Protein AF-A0A958KVM4-F1 (afdb_monomer_lite)

Sequence (162 aa):
MAVKNRLTNNSGTAMIETLPLLIIFVVLLSFGIGFFGVVHTGIMNSMAARTYAFETFSNRSDVTFFRDRRSDGIMLQYSAFQNRFHTVDSELNQDNRLGDATFATTRNIAFGRKIASSQASESDHNVNIYTIAGRNRKGGVEASPAWIMVGYGICINSKCGD

Structure (mmCIF, N/CA/C/O backbone):
data_AF-A0A958KVM4-F1
#
_entry.id   AF-A0A958KVM4-F1
#
loop_
_atom_site.group_PDB
_atom_site.id
_atom_site.type_symbol
_atom_site.label_atom_id
_atom_site.label_alt_id
_atom_site.label_comp_id
_atom_site.label_asym_id
_atom_site.label_entity_id
_atom_site.label_seq_id
_atom_site.pdbx_PDB_ins_code
_atom_site.Cartn_x
_atom_site.Cartn_y
_atom_site.Cartn_z
_atom_site.occupancy
_atom_site.B_iso_or_equiv
_atom_site.auth_seq_id
_atom_site.auth_comp_id
_atom_site.auth_asym_id
_atom_site.auth_atom_id
_atom_site.pdbx_PDB_model_num
ATOM 1 N N . MET A 1 1 ? -47.081 -24.073 54.407 1.00 43.22 1 MET A N 1
ATOM 2 C CA . MET A 1 1 ? -46.099 -22.969 54.319 1.00 43.22 1 MET A CA 1
ATOM 3 C C . MET A 1 1 ? -45.953 -22.617 52.844 1.00 43.22 1 MET A C 1
ATOM 5 O O . MET A 1 1 ? -45.406 -23.418 52.100 1.00 43.22 1 MET A O 1
ATOM 9 N N . ALA A 1 2 ? -46.562 -21.522 52.385 1.00 49.69 2 ALA A N 1
ATOM 10 C CA . ALA A 1 2 ? -46.540 -21.142 50.971 1.00 49.69 2 ALA A CA 1
ATOM 11 C C . ALA A 1 2 ? -45.282 -20.311 50.682 1.00 49.69 2 ALA A C 1
ATOM 13 O O . ALA A 1 2 ? -45.111 -19.227 51.242 1.00 49.69 2 ALA A O 1
ATOM 14 N N . VAL A 1 3 ? -44.391 -20.835 49.839 1.00 58.25 3 VAL A N 1
ATOM 15 C CA . VAL A 1 3 ? -43.182 -20.131 49.399 1.00 58.25 3 VAL A CA 1
ATOM 16 C C . VAL A 1 3 ? -43.599 -19.044 48.412 1.00 58.25 3 VAL A C 1
ATOM 18 O O . VAL A 1 3 ? -44.091 -19.316 47.319 1.00 58.25 3 VAL A O 1
ATOM 21 N N . LYS A 1 4 ? -43.454 -17.789 48.834 1.00 61.72 4 LYS A N 1
ATOM 22 C CA . LYS A 1 4 ? -43.773 -16.606 48.037 1.00 61.72 4 LYS A CA 1
ATOM 23 C C . LYS A 1 4 ? -42.639 -16.386 47.030 1.00 61.72 4 LYS A C 1
ATOM 25 O O . LYS A 1 4 ? -41.615 -15.805 47.377 1.00 61.72 4 LYS A O 1
ATOM 30 N N . ASN A 1 5 ? -42.810 -16.860 45.796 1.00 62.56 5 ASN A N 1
ATOM 31 C CA . ASN A 1 5 ? -41.865 -16.592 44.711 1.00 62.56 5 ASN A CA 1
ATOM 32 C C . ASN A 1 5 ? -41.870 -15.092 44.390 1.00 62.56 5 ASN A C 1
ATOM 34 O O . ASN A 1 5 ? -42.836 -14.548 43.854 1.00 62.56 5 ASN A O 1
ATOM 38 N N . ARG A 1 6 ? -40.788 -14.408 44.768 1.00 62.16 6 ARG A N 1
ATOM 39 C CA . ARG A 1 6 ? -40.537 -13.008 44.423 1.00 62.16 6 ARG A CA 1
ATOM 40 C C . ARG A 1 6 ? -40.129 -12.970 42.950 1.00 62.16 6 ARG A C 1
ATOM 42 O O . ARG A 1 6 ? -39.054 -13.446 42.606 1.00 62.16 6 ARG A O 1
ATOM 49 N N . LEU A 1 7 ? -40.980 -12.416 42.090 1.00 64.25 7 LEU A N 1
ATOM 50 C CA . LEU A 1 7 ? -40.606 -12.073 40.718 1.00 64.25 7 LEU A CA 1
ATOM 51 C C . LEU A 1 7 ? -39.561 -10.952 40.784 1.00 64.25 7 LEU A C 1
ATOM 53 O O . LEU A 1 7 ? -39.893 -9.789 41.010 1.00 64.25 7 LEU A O 1
ATOM 57 N N . THR A 1 8 ? -38.285 -11.312 40.678 1.00 66.31 8 THR A N 1
ATOM 58 C CA . THR A 1 8 ? -37.183 -10.356 40.589 1.00 66.31 8 THR A CA 1
ATOM 59 C C . THR A 1 8 ? -37.173 -9.767 39.186 1.00 66.31 8 THR A C 1
ATOM 61 O O . THR A 1 8 ? -36.963 -10.472 38.201 1.00 66.31 8 THR A O 1
ATOM 64 N N . ASN A 1 9 ? -37.453 -8.470 39.090 1.00 66.25 9 ASN A N 1
ATOM 65 C CA . ASN A 1 9 ? -37.398 -7.735 37.836 1.00 66.25 9 ASN A CA 1
ATOM 66 C C . ASN A 1 9 ? -35.926 -7.534 37.424 1.00 66.25 9 ASN A C 1
ATOM 68 O O . ASN A 1 9 ? -35.271 -6.601 37.884 1.00 66.25 9 ASN A O 1
ATOM 72 N N . ASN A 1 10 ? -35.413 -8.424 36.572 1.00 66.50 10 ASN A N 1
ATOM 73 C CA . ASN A 1 10 ? -34.040 -8.398 36.050 1.00 66.50 10 ASN A CA 1
ATOM 74 C C . ASN A 1 10 ? -33.872 -7.479 34.818 1.00 66.50 10 ASN A C 1
ATOM 76 O O . ASN A 1 10 ? -32.842 -7.520 34.148 1.00 66.50 10 ASN A O 1
ATOM 80 N N . SER A 1 11 ? -34.850 -6.627 34.487 1.00 66.25 11 SER A N 1
ATOM 81 C CA . SER A 1 11 ? -34.741 -5.736 33.319 1.00 66.25 11 SER A CA 1
ATOM 82 C C . SER A 1 11 ? -33.600 -4.713 33.432 1.00 66.25 11 SER A C 1
ATOM 84 O O . SER A 1 11 ? -33.055 -4.301 32.412 1.00 66.25 11 SER A O 1
ATOM 86 N N . GLY A 1 12 ? -33.192 -4.331 34.650 1.00 70.00 12 GLY A N 1
ATOM 87 C CA . GLY A 1 12 ? -32.081 -3.393 34.866 1.00 70.00 12 GLY A CA 1
ATOM 88 C C . GLY A 1 12 ? -30.689 -3.999 34.648 1.00 70.00 12 GLY A C 1
ATOM 89 O O . GLY A 1 12 ? -29.789 -3.310 34.173 1.00 70.00 12 GLY A O 1
ATOM 90 N N . THR A 1 13 ? -30.506 -5.292 34.935 1.00 80.75 13 THR A N 1
ATOM 91 C CA . THR A 1 13 ? -29.217 -5.981 34.738 1.00 80.75 13 THR A CA 1
ATOM 92 C C . THR A 1 13 ? -28.931 -6.235 33.260 1.00 80.75 13 THR A C 1
ATOM 94 O O . THR A 1 13 ? -27.783 -6.131 32.839 1.00 80.75 13 THR A O 1
ATOM 97 N N . ALA A 1 14 ? -29.974 -6.460 32.454 1.00 81.62 14 ALA A N 1
ATOM 98 C CA . ALA A 1 14 ? -29.844 -6.634 31.009 1.00 81.62 14 ALA A CA 1
ATOM 99 C C . ALA A 1 14 ? -29.285 -5.379 30.310 1.00 81.62 14 ALA A C 1
ATOM 101 O O . ALA A 1 14 ? -28.427 -5.495 29.440 1.00 81.62 14 ALA A O 1
ATOM 102 N N . MET A 1 15 ? -29.696 -4.169 30.717 1.00 85.88 15 MET A N 1
ATOM 103 C CA . MET A 1 15 ? -29.144 -2.933 30.138 1.00 85.88 15 MET A CA 1
ATOM 104 C C . MET A 1 15 ? -27.646 -2.766 30.424 1.00 85.88 15 MET A C 1
ATOM 106 O O . MET A 1 15 ? -26.889 -2.365 29.540 1.00 85.88 15 MET A O 1
ATOM 110 N N . ILE A 1 16 ? -27.199 -3.105 31.634 1.00 88.94 16 ILE A N 1
ATOM 111 C CA . ILE A 1 16 ? -25.789 -2.963 32.024 1.00 88.94 16 ILE A CA 1
ATOM 112 C C . ILE A 1 16 ? -24.904 -3.942 31.239 1.00 88.94 16 ILE A C 1
ATOM 114 O O . ILE A 1 16 ? -23.809 -3.576 30.817 1.00 88.94 16 ILE A O 1
ATOM 118 N N . GLU A 1 17 ? -25.392 -5.152 30.977 1.00 89.88 17 GLU A N 1
ATOM 119 C CA . GLU A 1 17 ? -24.675 -6.162 30.192 1.00 89.88 17 GLU A CA 1
ATOM 120 C C . GLU A 1 17 ? -24.613 -5.828 28.691 1.00 89.88 17 GLU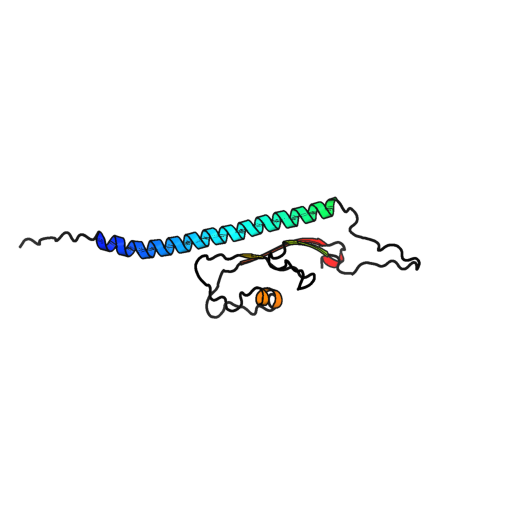 A C 1
ATOM 122 O O . GLU A 1 17 ? -23.627 -6.131 28.018 1.00 89.88 17 GLU A O 1
ATOM 127 N N . THR A 1 18 ? -25.620 -5.129 28.155 1.00 92.94 18 THR A N 1
ATOM 128 C CA . THR A 1 18 ? -25.612 -4.713 26.740 1.00 92.94 18 THR A CA 1
ATOM 129 C C . THR A 1 18 ? -24.579 -3.631 26.416 1.00 92.94 18 THR A C 1
ATOM 131 O O . THR A 1 18 ? -24.152 -3.522 25.266 1.00 92.94 18 THR A O 1
ATOM 134 N N . LEU A 1 19 ? -24.129 -2.847 27.401 1.00 93.12 19 LEU A N 1
ATOM 135 C CA . LEU A 1 19 ? -23.218 -1.724 27.166 1.00 93.12 19 LEU A CA 1
ATOM 136 C C . LEU A 1 19 ? -21.806 -2.173 26.719 1.00 93.12 19 LEU A C 1
ATOM 138 O O . LEU A 1 19 ? -21.329 -1.670 25.698 1.00 93.12 19 LEU A O 1
ATOM 142 N N . PRO A 1 20 ? -21.151 -3.158 27.365 1.00 92.38 20 PRO A N 1
ATOM 143 C CA . PRO A 1 20 ? -19.917 -3.753 26.848 1.00 92.38 20 PRO A CA 1
ATOM 144 C C . PRO A 1 20 ? -20.071 -4.389 25.460 1.00 92.38 20 PRO A C 1
ATOM 146 O O . PRO A 1 20 ? -19.185 -4.235 24.618 1.00 92.38 20 PRO A O 1
ATOM 149 N N . LEU A 1 21 ? -21.198 -5.062 25.193 1.00 93.56 21 LEU A N 1
ATOM 150 C CA . LEU A 1 21 ? -21.467 -5.670 23.884 1.00 93.56 21 LEU A CA 1
ATOM 151 C C . LEU A 1 21 ? -21.546 -4.614 22.777 1.00 93.56 21 LEU A C 1
ATOM 153 O O . LEU A 1 21 ? -20.992 -4.816 21.696 1.00 93.56 21 LEU A O 1
ATOM 157 N N . LEU A 1 22 ? -22.163 -3.464 23.059 1.00 93.69 22 LEU A N 1
ATOM 158 C CA . LEU A 1 22 ? -22.225 -2.342 22.125 1.00 93.69 22 LEU A CA 1
ATOM 159 C C . LEU A 1 22 ? -20.828 -1.784 21.826 1.00 93.69 22 LEU A C 1
ATOM 161 O O . LEU A 1 22 ? -20.507 -1.535 20.665 1.00 93.69 22 LEU A O 1
ATOM 165 N N . ILE A 1 23 ? -19.967 -1.644 22.839 1.00 91.44 23 ILE A N 1
ATOM 166 C CA . ILE A 1 23 ? -18.583 -1.181 22.646 1.00 91.44 23 ILE A CA 1
ATOM 167 C C . ILE A 1 23 ? -17.807 -2.155 21.751 1.00 91.44 23 ILE A C 1
ATOM 169 O O . ILE A 1 23 ? -17.161 -1.726 20.794 1.00 91.44 23 ILE A O 1
ATOM 173 N N . ILE A 1 24 ? -17.899 -3.462 22.018 1.00 91.19 24 ILE A N 1
ATOM 174 C CA . ILE A 1 24 ? -17.244 -4.491 21.197 1.00 91.19 24 ILE A CA 1
ATOM 175 C C . ILE A 1 24 ? -17.756 -4.428 19.755 1.00 91.19 24 ILE A C 1
ATOM 177 O O . ILE A 1 24 ? -16.960 -4.465 18.816 1.00 91.19 24 ILE A O 1
ATOM 181 N N . PHE A 1 25 ? -19.067 -4.271 19.570 1.00 93.56 25 PHE A N 1
ATOM 182 C CA . PHE A 1 25 ? -19.673 -4.146 18.250 1.00 93.56 25 PHE A CA 1
ATOM 183 C C . PHE A 1 25 ? -19.140 -2.931 17.479 1.00 93.56 25 PHE A C 1
ATOM 185 O O . PHE A 1 25 ? -18.739 -3.071 16.326 1.00 93.56 25 PHE A O 1
ATOM 192 N N . VAL A 1 26 ? -19.055 -1.757 18.112 1.00 91.38 26 VAL A N 1
ATOM 193 C CA . VAL A 1 26 ? -18.502 -0.542 17.486 1.00 91.38 26 VAL A CA 1
ATOM 194 C C . VAL A 1 26 ? -17.024 -0.726 17.112 1.00 91.38 26 VAL A C 1
ATOM 196 O O . VAL A 1 26 ? -16.600 -0.323 16.025 1.00 91.38 26 VAL A O 1
ATOM 199 N N . VAL A 1 27 ? -16.232 -1.380 17.967 1.00 88.44 27 VAL A N 1
ATOM 200 C CA . VAL A 1 27 ? -14.821 -1.687 17.673 1.00 88.44 27 VAL A CA 1
ATOM 201 C C . VAL A 1 27 ? -14.694 -2.637 16.476 1.00 88.44 27 VAL A C 1
ATOM 203 O O . VAL A 1 27 ? -13.876 -2.394 15.592 1.00 88.44 27 VAL A O 1
ATOM 206 N N . LEU A 1 28 ? -15.520 -3.681 16.395 1.00 89.38 28 LEU A N 1
ATOM 207 C CA . LEU A 1 28 ? -15.509 -4.603 15.256 1.00 89.38 28 LEU A CA 1
ATOM 208 C C . LEU A 1 28 ? -15.983 -3.930 13.963 1.00 89.38 28 LEU A C 1
ATOM 210 O O . LEU A 1 28 ? -15.374 -4.126 12.913 1.00 89.38 28 LEU A O 1
ATOM 214 N N . LEU A 1 29 ? -17.023 -3.097 14.039 1.00 91.69 29 LEU A N 1
ATOM 215 C CA . LEU A 1 29 ? -17.543 -2.353 12.893 1.00 91.69 29 LEU A CA 1
ATOM 216 C C . LEU A 1 29 ? -16.488 -1.386 12.335 1.00 91.69 29 LEU A C 1
ATOM 218 O O . LEU A 1 29 ? -16.233 -1.372 11.132 1.00 91.69 29 LEU A O 1
ATOM 222 N N . SER A 1 30 ? -15.840 -0.609 13.208 1.00 89.62 30 SER A N 1
ATOM 223 C CA . SER A 1 30 ? -14.776 0.321 12.805 1.00 89.62 30 SER A CA 1
ATOM 224 C C . SER A 1 30 ? -13.586 -0.398 12.165 1.00 89.62 30 SER A C 1
ATOM 226 O O . SER A 1 30 ? -13.081 0.065 11.142 1.00 89.62 30 SER A O 1
ATOM 228 N N . PHE A 1 31 ? -13.189 -1.558 12.699 1.00 88.00 31 PHE A N 1
ATOM 229 C CA . PHE A 1 31 ? -12.158 -2.401 12.094 1.00 88.00 31 PHE A CA 1
ATOM 230 C C . PHE A 1 31 ? -12.579 -2.927 10.714 1.00 88.00 31 PHE A C 1
ATOM 232 O O . PHE A 1 31 ? -11.783 -2.896 9.778 1.00 88.00 31 PHE A O 1
ATOM 239 N N . GLY A 1 32 ? -13.834 -3.364 10.560 1.00 90.94 32 GLY A N 1
ATOM 240 C CA . GLY A 1 32 ? -14.374 -3.835 9.283 1.00 90.94 32 GLY A CA 1
ATOM 241 C C . GLY A 1 32 ? -14.363 -2.755 8.198 1.00 90.94 32 GLY A C 1
ATOM 242 O O . GLY A 1 32 ? -13.921 -3.012 7.078 1.00 90.94 32 GLY A O 1
ATOM 243 N N . ILE A 1 33 ? -14.770 -1.529 8.542 1.00 91.81 33 ILE A N 1
ATOM 244 C CA . ILE A 1 33 ? -14.725 -0.377 7.626 1.00 91.81 33 ILE A CA 1
ATOM 245 C C . ILE A 1 33 ? -13.276 -0.035 7.250 1.00 91.81 33 ILE A C 1
ATOM 247 O O . ILE A 1 33 ? -12.987 0.210 6.079 1.00 91.81 33 ILE A O 1
ATOM 251 N N . GLY A 1 34 ? -12.348 -0.060 8.212 1.00 89.19 34 GLY A N 1
ATOM 252 C CA . GLY A 1 34 ? -10.928 0.187 7.943 1.00 89.19 34 GLY A CA 1
ATOM 253 C C . GLY A 1 34 ? -10.319 -0.859 7.022 1.00 89.19 34 GLY A C 1
ATOM 254 O O . GLY A 1 34 ? -9.658 -0.513 6.046 1.00 89.19 34 GLY A O 1
ATOM 255 N N . PHE A 1 35 ? -10.611 -2.134 7.270 1.00 90.12 35 PHE A N 1
ATOM 256 C CA . PHE A 1 35 ? -10.139 -3.232 6.432 1.00 90.12 35 PHE A CA 1
ATOM 257 C C . PHE A 1 35 ? -10.692 -3.134 5.007 1.00 90.12 35 PHE A C 1
ATOM 259 O O . PHE A 1 35 ? -9.945 -3.283 4.040 1.00 90.12 35 PHE A O 1
ATOM 266 N N . PHE A 1 36 ? -11.976 -2.799 4.865 1.00 93.12 36 PHE A N 1
ATOM 267 C CA . PHE A 1 36 ? -12.569 -2.525 3.560 1.00 93.12 36 PHE A CA 1
ATOM 268 C C . PHE A 1 36 ? -11.842 -1.382 2.831 1.00 93.12 36 PHE A C 1
ATOM 270 O O . PHE A 1 36 ? -11.523 -1.515 1.650 1.00 93.12 36 PHE A O 1
ATOM 277 N N . GLY A 1 37 ? -11.497 -0.299 3.536 1.00 91.38 37 GLY A N 1
ATOM 278 C CA . GLY A 1 37 ? -10.714 0.810 2.982 1.00 91.38 37 GLY A CA 1
ATOM 279 C C . GLY A 1 37 ? -9.322 0.397 2.484 1.00 91.38 37 GLY A C 1
ATOM 280 O O . GLY A 1 37 ? -8.892 0.852 1.420 1.00 91.38 37 GLY A O 1
ATOM 281 N N . VAL A 1 38 ? -8.636 -0.502 3.200 1.00 91.06 38 VAL A N 1
ATOM 282 C CA . VAL A 1 38 ? -7.346 -1.084 2.776 1.00 91.06 38 VAL A CA 1
ATOM 283 C C . VAL A 1 38 ? -7.512 -1.869 1.476 1.00 91.06 38 VAL A C 1
ATOM 285 O O . VAL A 1 38 ? -6.809 -1.598 0.502 1.00 91.06 38 VAL A O 1
ATOM 288 N N . VAL A 1 39 ? -8.469 -2.800 1.425 1.00 93.12 39 VAL A N 1
ATOM 289 C CA . VAL A 1 39 ? -8.724 -3.624 0.230 1.00 93.12 39 VAL A CA 1
ATOM 290 C C . VAL A 1 39 ? -9.086 -2.748 -0.968 1.00 93.12 39 VAL A C 1
ATOM 292 O O . VAL A 1 39 ? -8.521 -2.909 -2.049 1.00 93.12 39 VAL A O 1
ATOM 295 N N . HIS A 1 40 ? -9.980 -1.779 -0.769 1.00 94.69 40 HIS A N 1
ATOM 296 C CA . HIS A 1 40 ? -10.399 -0.860 -1.820 1.00 94.69 40 HIS A CA 1
ATOM 297 C C . HIS A 1 40 ? -9.230 -0.015 -2.346 1.00 94.69 40 HIS A C 1
ATOM 299 O O . HIS A 1 40 ? -9.071 0.128 -3.558 1.00 94.69 40 HIS A O 1
ATOM 305 N N . THR A 1 41 ? -8.365 0.486 -1.456 1.00 91.50 41 THR A N 1
ATOM 306 C CA . THR A 1 41 ? -7.136 1.195 -1.853 1.00 91.50 41 THR A CA 1
ATOM 307 C C . THR A 1 41 ? -6.231 0.292 -2.691 1.00 91.50 41 THR A C 1
ATOM 309 O O . THR A 1 41 ? -5.742 0.718 -3.733 1.00 91.50 41 THR A O 1
ATOM 312 N N . GLY A 1 42 ? -6.043 -0.968 -2.286 1.00 90.69 42 GLY A N 1
ATOM 313 C CA . GLY A 1 42 ? -5.251 -1.935 -3.048 1.00 90.69 42 GLY A CA 1
ATOM 314 C C . GLY A 1 42 ? -5.791 -2.160 -4.462 1.00 90.69 42 GLY A C 1
ATOM 315 O O . GLY A 1 42 ? -5.019 -2.161 -5.421 1.00 90.69 42 GLY A O 1
ATOM 316 N N . ILE A 1 43 ? -7.113 -2.279 -4.612 1.00 93.50 43 ILE A N 1
ATOM 317 C CA . ILE A 1 43 ? -7.763 -2.423 -5.922 1.00 93.50 43 ILE A CA 1
ATOM 318 C C . ILE A 1 43 ? -7.564 -1.162 -6.771 1.00 93.50 43 ILE A C 1
ATOM 320 O O . ILE A 1 43 ? -7.150 -1.278 -7.924 1.00 93.50 43 ILE A O 1
ATOM 324 N N . MET A 1 44 ? -7.801 0.031 -6.216 1.00 92.75 44 MET A N 1
ATOM 325 C CA . MET A 1 44 ? -7.623 1.284 -6.961 1.00 92.75 44 MET A CA 1
ATOM 326 C C . MET A 1 44 ? -6.171 1.496 -7.393 1.00 92.75 44 MET A C 1
ATOM 328 O O . MET A 1 44 ? -5.924 1.783 -8.564 1.00 92.75 44 MET A O 1
ATOM 332 N N . ASN A 1 45 ? -5.207 1.281 -6.493 1.00 91.94 45 ASN A N 1
ATOM 333 C CA . ASN A 1 45 ? -3.784 1.412 -6.812 1.00 91.94 45 ASN A CA 1
ATOM 334 C C . ASN A 1 45 ? -3.360 0.399 -7.882 1.00 91.94 45 ASN A C 1
ATOM 336 O O . ASN A 1 45 ? -2.584 0.723 -8.779 1.00 91.94 45 ASN A O 1
ATOM 340 N N . SER A 1 46 ? -3.924 -0.810 -7.833 1.00 92.00 46 SER A N 1
ATOM 341 C CA . SER A 1 46 ? -3.710 -1.839 -8.847 1.00 92.00 46 SER A CA 1
ATOM 342 C C . SER A 1 46 ? -4.255 -1.435 -10.214 1.00 92.00 46 SER A C 1
ATOM 344 O O . SER A 1 46 ? -3.535 -1.518 -11.208 1.00 92.00 46 SER A O 1
ATOM 346 N N . MET A 1 47 ? -5.490 -0.936 -10.284 1.00 92.06 47 MET A N 1
ATOM 347 C CA . MET A 1 47 ? -6.070 -0.448 -11.538 1.00 92.06 47 MET A CA 1
ATOM 348 C C . MET A 1 47 ? -5.287 0.741 -12.104 1.00 92.06 47 MET A C 1
ATOM 350 O O . MET A 1 47 ? -5.017 0.768 -13.305 1.00 92.06 47 MET A O 1
ATOM 354 N N . ALA A 1 48 ? -4.876 1.688 -11.257 1.00 90.00 48 ALA A N 1
ATOM 355 C CA . ALA A 1 48 ? -4.110 2.863 -11.665 1.00 90.00 48 ALA A CA 1
ATOM 356 C C . ALA A 1 48 ? -2.733 2.486 -12.232 1.00 90.00 48 ALA A C 1
ATOM 358 O O . ALA A 1 48 ? -2.418 2.840 -13.371 1.00 90.00 48 ALA A O 1
ATOM 359 N N . ALA A 1 49 ? -1.942 1.704 -11.488 1.00 88.69 49 ALA A N 1
ATOM 360 C CA . ALA A 1 49 ? -0.618 1.272 -11.930 1.00 88.69 49 ALA A CA 1
ATOM 361 C C . ALA A 1 49 ? -0.695 0.420 -13.207 1.00 88.69 49 ALA A C 1
ATOM 363 O O . ALA A 1 49 ? 0.096 0.614 -14.130 1.00 88.69 49 ALA A O 1
ATOM 364 N N . ARG A 1 50 ? -1.690 -0.472 -13.302 1.00 90.19 50 ARG A N 1
ATOM 365 C CA . ARG A 1 50 ? -1.933 -1.308 -14.485 1.00 90.19 50 ARG A CA 1
ATOM 366 C C . ARG A 1 50 ? -2.277 -0.478 -15.718 1.00 90.19 50 ARG A C 1
ATOM 368 O O . ARG A 1 50 ? -1.723 -0.715 -16.787 1.00 90.19 50 ARG A O 1
ATOM 375 N N . THR A 1 51 ? -3.204 0.466 -15.580 1.00 90.31 51 THR A N 1
ATOM 376 C CA . THR A 1 51 ? -3.669 1.295 -16.702 1.00 90.31 51 THR A CA 1
ATOM 377 C C . THR A 1 51 ? -2.535 2.169 -17.213 1.00 90.31 51 THR A C 1
ATOM 379 O O . THR A 1 51 ? -2.283 2.207 -18.413 1.00 90.31 51 THR A O 1
ATOM 382 N N . TYR A 1 52 ? -1.785 2.793 -16.301 1.00 86.81 52 TYR A N 1
ATOM 383 C CA . TYR A 1 52 ? -0.632 3.604 -16.673 1.00 86.81 52 TYR A CA 1
ATOM 384 C C . TYR A 1 52 ? 0.468 2.779 -17.350 1.00 86.81 52 TYR A C 1
ATOM 386 O O . TYR A 1 52 ? 1.021 3.210 -18.363 1.00 86.81 52 TYR A O 1
ATOM 394 N N . ALA A 1 53 ? 0.751 1.577 -16.838 1.00 85.88 53 ALA A N 1
ATOM 395 C CA . ALA A 1 53 ? 1.705 0.666 -17.456 1.00 85.88 53 ALA A CA 1
ATOM 396 C C . ALA A 1 53 ? 1.269 0.276 -18.876 1.00 85.88 53 ALA A C 1
ATOM 398 O O . ALA A 1 53 ? 2.050 0.418 -19.813 1.00 85.88 53 ALA A O 1
ATOM 399 N N . PHE A 1 54 ? 0.017 -0.147 -19.069 1.00 86.81 54 PHE A N 1
ATOM 400 C CA . PHE A 1 54 ? -0.451 -0.589 -20.384 1.00 86.81 54 PHE A CA 1
ATOM 401 C C . PHE A 1 54 ? -0.574 0.533 -21.406 1.00 86.81 54 PHE A C 1
ATOM 403 O O . PHE A 1 54 ? -0.169 0.329 -22.548 1.00 86.81 54 PHE A O 1
ATOM 410 N N . GLU A 1 55 ? -1.032 1.719 -21.009 1.00 85.31 55 GLU A N 1
ATOM 411 C CA . GLU A 1 55 ? -1.034 2.889 -21.893 1.00 85.31 55 GLU A CA 1
ATOM 412 C C . GLU A 1 55 ? 0.393 3.223 -22.349 1.00 85.31 55 GLU A C 1
ATOM 414 O O . GLU A 1 55 ? 0.672 3.473 -23.522 1.00 85.31 55 GLU A O 1
ATOM 419 N N . THR A 1 56 ? 1.334 3.144 -21.411 1.00 80.62 56 THR A N 1
ATOM 420 C CA . THR A 1 56 ? 2.744 3.404 -21.668 1.00 80.62 56 THR A CA 1
ATOM 421 C C . THR A 1 56 ? 3.379 2.358 -22.587 1.00 80.62 56 THR A C 1
ATOM 423 O O . THR A 1 56 ? 4.208 2.717 -23.425 1.00 80.62 56 THR A O 1
ATOM 426 N N . PHE A 1 57 ? 3.020 1.082 -22.437 1.00 80.00 57 PHE A N 1
ATOM 427 C CA . PHE A 1 57 ? 3.513 -0.001 -23.292 1.00 80.00 57 PHE A CA 1
ATOM 428 C C . PHE A 1 57 ? 2.876 0.036 -24.684 1.00 80.00 57 PHE A C 1
ATOM 430 O O . PHE A 1 57 ? 3.556 -0.230 -25.668 1.00 80.00 57 PHE A O 1
ATOM 437 N N . SER A 1 58 ? 1.599 0.412 -24.779 1.00 77.88 58 SER A N 1
ATOM 438 C CA . SER A 1 58 ? 0.876 0.502 -26.050 1.00 77.88 58 SER A CA 1
ATOM 439 C C . SER A 1 58 ? 1.350 1.679 -26.907 1.00 77.88 58 SER A C 1
ATOM 441 O O . SER A 1 58 ? 1.516 1.532 -28.114 1.00 77.88 58 SER A O 1
ATOM 443 N N . ASN A 1 59 ? 1.613 2.842 -26.297 1.00 73.56 59 ASN A N 1
ATOM 444 C CA . ASN A 1 59 ? 2.009 4.054 -27.027 1.00 73.56 59 ASN A CA 1
ATOM 445 C C . ASN A 1 59 ? 3.525 4.198 -27.230 1.00 73.56 59 ASN A C 1
ATOM 447 O O . ASN A 1 59 ? 3.974 5.146 -27.877 1.00 73.56 59 ASN A O 1
ATOM 451 N N . ARG A 1 60 ? 4.341 3.286 -26.688 1.00 64.25 60 ARG A N 1
ATOM 452 C CA . ARG A 1 60 ? 5.785 3.233 -26.954 1.00 64.25 60 ARG A CA 1
ATOM 453 C C . ARG A 1 60 ? 6.165 1.843 -27.450 1.00 64.25 60 ARG A C 1
ATOM 455 O O . ARG A 1 60 ? 6.497 0.969 -26.659 1.00 64.25 60 ARG A O 1
ATOM 462 N N . SER A 1 61 ? 6.157 1.677 -28.772 1.00 53.69 61 SER A N 1
ATOM 463 C CA . SER A 1 61 ? 6.547 0.443 -29.473 1.00 53.69 61 SER A CA 1
ATOM 464 C C . SER A 1 61 ? 8.044 0.121 -29.392 1.00 53.69 61 SER A C 1
ATOM 466 O O . SER A 1 61 ? 8.456 -0.958 -29.807 1.00 53.69 61 SER A O 1
ATOM 468 N N . ASP A 1 62 ? 8.855 1.045 -28.873 1.00 56.06 62 ASP A N 1
ATOM 469 C CA . ASP A 1 62 ? 10.288 0.873 -28.663 1.00 56.06 62 ASP A CA 1
ATOM 470 C C . ASP A 1 62 ? 10.633 1.109 -27.182 1.00 56.06 62 ASP A C 1
ATOM 472 O O . ASP A 1 62 ? 10.609 2.233 -26.673 1.00 56.06 62 ASP A O 1
ATOM 476 N N . VAL A 1 63 ? 10.915 0.019 -26.466 1.00 54.50 63 VAL A N 1
ATOM 477 C CA . VAL A 1 63 ? 11.481 0.036 -25.103 1.00 54.50 63 VAL A CA 1
ATOM 478 C C . VAL A 1 63 ? 13.010 0.135 -25.115 1.00 54.50 63 VAL A C 1
ATOM 480 O O . VAL A 1 63 ? 13.630 0.302 -24.066 1.00 54.50 63 VAL A O 1
ATOM 483 N N . THR A 1 64 ? 13.617 0.103 -26.299 1.00 54.12 64 THR A N 1
ATOM 484 C CA . THR A 1 64 ? 15.043 0.253 -26.551 1.00 54.12 64 THR A CA 1
ATOM 485 C C . THR A 1 64 ? 15.341 1.606 -27.210 1.00 54.12 64 THR A C 1
ATOM 487 O O . THR A 1 64 ? 15.724 1.651 -28.366 1.00 54.12 64 THR A O 1
ATOM 490 N N . PHE A 1 65 ? 15.290 2.740 -26.491 1.00 51.09 65 PHE A N 1
ATOM 491 C CA . PHE A 1 65 ? 16.063 3.921 -26.951 1.00 51.09 65 PHE A CA 1
ATOM 492 C C . PHE A 1 65 ? 17.531 3.527 -27.188 1.00 51.09 65 PHE A C 1
ATOM 494 O O . PHE A 1 65 ? 18.336 3.503 -26.260 1.00 51.09 65 PHE A O 1
ATOM 501 N N . PHE A 1 66 ? 17.935 3.286 -28.428 1.00 49.12 66 PHE A N 1
ATOM 502 C CA . PHE A 1 66 ? 19.318 3.543 -28.780 1.00 49.12 66 PHE A CA 1
ATOM 503 C C . PHE A 1 66 ? 19.539 5.011 -28.438 1.00 49.12 66 PHE A C 1
ATOM 505 O O . PHE A 1 66 ? 18.918 5.892 -29.037 1.00 49.12 66 PHE A O 1
ATOM 512 N N . ARG A 1 67 ? 20.323 5.284 -27.389 1.00 47.66 67 ARG A N 1
ATOM 513 C CA . ARG A 1 67 ? 20.713 6.656 -27.090 1.00 47.66 67 ARG A CA 1
ATOM 514 C C . ARG A 1 67 ? 21.366 7.166 -28.368 1.00 47.66 67 ARG A C 1
ATOM 516 O O . ARG A 1 67 ? 22.247 6.489 -28.898 1.00 47.66 67 ARG A O 1
ATOM 523 N N . ASP A 1 68 ? 20.824 8.272 -28.865 1.00 42.62 68 ASP A N 1
ATOM 524 C CA . ASP A 1 68 ? 21.157 8.923 -30.127 1.00 42.62 68 ASP A CA 1
ATOM 525 C C . ASP A 1 68 ? 22.631 8.722 -30.496 1.00 42.62 68 ASP A C 1
ATOM 527 O O . ASP A 1 68 ? 23.502 8.857 -29.626 1.00 42.62 68 ASP A O 1
ATOM 531 N N . ARG A 1 69 ? 22.907 8.338 -31.751 1.00 43.62 69 ARG A N 1
ATOM 532 C CA . ARG A 1 69 ? 24.269 8.060 -32.230 1.00 43.62 69 ARG A CA 1
ATOM 533 C C . ARG A 1 69 ? 25.152 9.249 -31.864 1.00 43.62 69 ARG A C 1
ATOM 535 O O . ARG A 1 69 ? 25.137 10.275 -32.538 1.00 43.62 69 ARG A O 1
ATOM 542 N N . ARG A 1 70 ? 25.975 9.103 -30.825 1.00 47.94 70 ARG A N 1
ATOM 543 C CA . ARG A 1 70 ? 27.101 10.009 -30.631 1.00 47.94 70 ARG A CA 1
ATOM 544 C C . ARG A 1 70 ? 27.966 9.856 -31.882 1.00 47.94 70 ARG A C 1
ATOM 546 O O . ARG A 1 70 ? 28.199 8.732 -32.328 1.00 47.94 70 ARG A O 1
ATOM 553 N N . SER A 1 71 ? 28.416 10.976 -32.441 1.00 56.12 71 SER A N 1
ATOM 554 C CA . SER A 1 71 ? 29.256 11.057 -33.650 1.00 56.12 71 SER A CA 1
ATOM 555 C C . SER A 1 71 ? 30.495 10.137 -33.633 1.00 56.12 71 SER A C 1
ATOM 557 O O . SER A 1 71 ? 31.125 9.950 -34.668 1.00 56.12 71 SER A O 1
ATOM 559 N N . ASP A 1 72 ? 30.826 9.554 -32.479 1.00 62.44 72 ASP A N 1
ATOM 560 C CA . ASP A 1 72 ? 31.982 8.696 -32.222 1.00 62.44 72 ASP A CA 1
ATOM 561 C C . ASP A 1 72 ? 31.730 7.192 -32.485 1.00 62.44 72 ASP A C 1
ATOM 563 O O . ASP A 1 72 ? 32.598 6.366 -32.216 1.00 62.44 72 ASP A O 1
ATOM 567 N N . GLY A 1 73 ? 30.546 6.789 -32.970 1.00 57.47 73 GLY A N 1
ATOM 568 C CA . GLY A 1 73 ? 30.275 5.406 -33.411 1.00 57.47 73 GLY A CA 1
ATOM 569 C C . GLY A 1 73 ? 30.118 4.355 -32.299 1.00 57.47 73 GLY A C 1
ATOM 570 O O . GLY A 1 73 ? 29.827 3.196 -32.591 1.00 57.47 73 GLY A O 1
ATOM 571 N N . ILE A 1 74 ? 30.251 4.741 -31.028 1.00 58.47 74 ILE A N 1
ATOM 572 C CA . ILE A 1 74 ? 30.027 3.857 -29.879 1.00 58.47 74 ILE A CA 1
ATOM 573 C C . ILE A 1 74 ? 28.527 3.824 -29.567 1.00 58.47 74 ILE A C 1
ATOM 575 O O . ILE A 1 74 ? 27.958 4.806 -29.086 1.00 58.47 74 ILE A O 1
ATOM 579 N N . MET A 1 75 ? 27.878 2.686 -29.828 1.00 54.12 75 MET A N 1
ATOM 580 C CA . MET A 1 75 ? 26.509 2.446 -29.368 1.00 54.12 75 MET A CA 1
ATOM 581 C C . MET A 1 75 ? 26.500 2.389 -27.839 1.00 54.12 75 MET A C 1
ATOM 583 O O . MET A 1 75 ? 27.034 1.455 -27.243 1.00 54.12 75 MET A O 1
ATOM 587 N N . LEU A 1 76 ? 25.880 3.380 -27.197 1.00 54.53 76 LEU A N 1
ATOM 588 C CA . LEU A 1 76 ? 25.560 3.308 -25.775 1.00 54.53 76 LEU A CA 1
ATOM 589 C C . LEU A 1 76 ? 24.493 2.224 -25.593 1.00 54.53 76 LEU A C 1
ATOM 591 O O . LEU A 1 76 ? 23.305 2.463 -25.801 1.00 54.53 76 LEU A O 1
ATOM 595 N N . GLN A 1 77 ? 24.944 1.013 -25.267 1.00 51.31 77 GLN A N 1
ATOM 596 C CA . GLN A 1 77 ? 24.071 -0.080 -24.867 1.00 51.31 77 GLN A CA 1
ATOM 597 C C . GLN A 1 77 ? 23.458 0.208 -23.502 1.00 51.31 77 GLN A C 1
ATOM 599 O O . GLN A 1 77 ? 24.026 0.891 -22.646 1.00 51.31 77 GLN A O 1
ATOM 604 N N . TYR A 1 78 ? 22.279 -0.352 -23.305 1.00 50.28 78 TYR A N 1
ATOM 605 C CA . TYR A 1 78 ? 21.600 -0.306 -22.034 1.00 50.28 78 TYR A CA 1
ATOM 606 C C . TYR A 1 78 ? 22.222 -1.201 -20.959 1.00 50.28 78 TYR A C 1
ATOM 608 O O . TYR A 1 78 ? 22.853 -2.212 -21.259 1.00 50.28 78 TYR A O 1
ATOM 616 N N . SER A 1 79 ? 21.977 -0.832 -19.695 1.00 54.97 79 SER A N 1
ATOM 617 C CA . SER A 1 79 ? 22.290 -1.626 -18.498 1.00 54.97 79 SER A CA 1
ATOM 618 C C . SER A 1 79 ? 21.751 -3.060 -18.597 1.00 54.97 79 SER A C 1
ATOM 620 O O . SER A 1 79 ? 20.688 -3.287 -19.165 1.00 54.97 79 SER A O 1
ATOM 622 N N . ALA A 1 80 ? 22.460 -4.031 -18.011 1.00 53.38 80 ALA A N 1
ATOM 623 C CA . ALA A 1 80 ? 22.107 -5.453 -18.066 1.00 53.38 80 ALA A CA 1
ATOM 624 C C . ALA A 1 80 ? 20.753 -5.794 -17.408 1.00 53.38 80 ALA A C 1
ATOM 626 O O . ALA A 1 80 ? 20.123 -6.770 -17.808 1.00 53.38 80 ALA A O 1
ATOM 627 N N . PHE A 1 81 ? 20.293 -4.980 -16.453 1.00 57.72 81 PHE A N 1
ATOM 628 C CA . PHE A 1 81 ? 18.993 -5.119 -15.795 1.00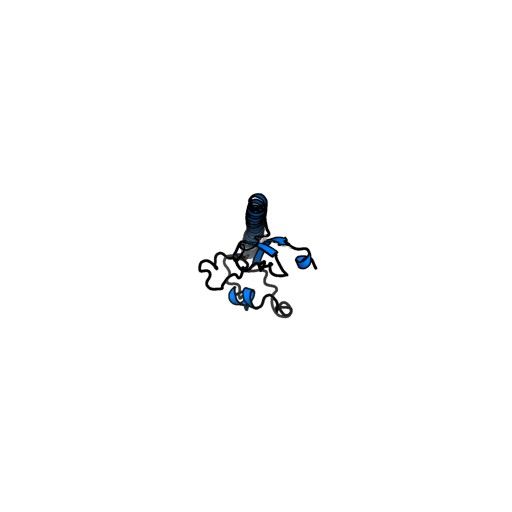 57.72 81 PHE A CA 1
ATOM 629 C C . PHE A 1 81 ? 18.076 -3.978 -16.244 1.00 57.72 81 PHE A C 1
ATOM 631 O O . PHE A 1 81 ? 18.125 -2.875 -15.699 1.00 57.72 81 PHE A O 1
ATOM 638 N N . GLN A 1 82 ? 17.264 -4.224 -17.272 1.00 65.50 82 GLN A N 1
ATOM 639 C CA . GLN A 1 82 ? 16.292 -3.252 -17.769 1.00 65.50 82 GLN A CA 1
ATOM 640 C C . GLN A 1 82 ? 14.876 -3.656 -17.382 1.00 65.50 82 GLN A C 1
ATOM 642 O O . GLN A 1 82 ? 14.200 -4.378 -18.112 1.00 65.50 82 GLN A O 1
ATOM 647 N N . ASN A 1 83 ? 14.423 -3.140 -16.246 1.00 71.62 83 ASN A N 1
ATOM 648 C CA . ASN A 1 83 ? 13.032 -3.237 -15.833 1.00 71.62 83 ASN A CA 1
ATOM 649 C C . ASN A 1 83 ? 12.382 -1.869 -15.975 1.00 71.62 83 ASN A C 1
ATOM 651 O O . ASN A 1 83 ? 12.932 -0.865 -15.520 1.00 71.62 83 ASN A O 1
ATOM 655 N N . ARG A 1 84 ? 11.197 -1.828 -16.583 1.00 74.25 84 ARG A N 1
ATOM 656 C CA . ARG A 1 84 ? 10.327 -0.657 -16.501 1.00 74.25 84 ARG A CA 1
ATOM 657 C C . ARG A 1 84 ? 9.207 -0.971 -15.536 1.00 74.25 84 ARG A C 1
ATOM 659 O O . ARG A 1 84 ? 8.424 -1.880 -15.796 1.00 74.25 84 ARG A O 1
ATOM 666 N N . PHE A 1 85 ? 9.157 -0.229 -14.437 1.00 77.50 85 PHE A N 1
ATOM 667 C CA . PHE A 1 85 ? 8.205 -0.439 -13.359 1.00 77.50 85 PHE A CA 1
ATOM 668 C C . PHE A 1 85 ? 7.359 0.813 -13.151 1.00 77.50 85 PHE A C 1
ATOM 670 O O . PHE A 1 85 ? 7.855 1.936 -13.224 1.00 77.50 85 PHE A O 1
ATOM 677 N N . HIS A 1 86 ? 6.071 0.600 -12.931 1.00 84.56 86 HIS A N 1
ATOM 678 C CA . HIS A 1 86 ? 5.069 1.627 -12.714 1.00 84.56 86 HIS A CA 1
ATOM 679 C C . HIS A 1 86 ? 4.363 1.329 -11.402 1.00 84.56 86 HIS A C 1
ATOM 681 O O . HIS A 1 86 ? 3.757 0.268 -11.257 1.00 84.56 86 HIS A O 1
ATOM 687 N N . THR A 1 87 ? 4.428 2.263 -10.464 1.00 84.31 87 THR A N 1
ATOM 688 C CA . THR A 1 87 ? 3.851 2.131 -9.125 1.00 84.31 87 THR A CA 1
ATOM 689 C C . THR A 1 87 ? 2.961 3.307 -8.801 1.00 84.31 87 THR A C 1
ATOM 691 O O . THR A 1 87 ? 3.099 4.386 -9.375 1.00 84.31 87 THR A O 1
ATOM 694 N N . VAL A 1 88 ? 2.084 3.101 -7.825 1.00 85.00 88 VAL A N 1
ATOM 695 C CA . VAL A 1 88 ? 1.490 4.207 -7.075 1.00 85.00 88 VAL A CA 1
ATOM 696 C C . VAL A 1 88 ? 2.375 4.470 -5.866 1.00 85.00 88 VAL A C 1
ATOM 698 O O . VAL A 1 88 ? 2.657 3.544 -5.107 1.00 85.00 88 VAL A O 1
ATOM 701 N N . ASP A 1 89 ? 2.834 5.709 -5.734 1.00 83.38 89 ASP A N 1
ATOM 702 C CA . ASP A 1 89 ? 3.692 6.137 -4.634 1.00 83.38 89 ASP A CA 1
ATOM 703 C C . ASP A 1 89 ? 2.873 6.657 -3.444 1.00 83.38 89 ASP A C 1
ATOM 705 O O . ASP A 1 89 ? 1.698 7.011 -3.588 1.00 83.38 89 ASP A O 1
ATOM 709 N N . SER A 1 90 ? 3.498 6.693 -2.268 1.00 80.94 90 SER A N 1
ATOM 710 C CA . SER A 1 90 ? 2.913 7.239 -1.044 1.00 80.94 90 SER A CA 1
ATOM 711 C C . SER A 1 90 ? 2.502 8.699 -1.241 1.00 80.94 90 SER A C 1
ATOM 713 O O . SER A 1 90 ? 3.253 9.500 -1.802 1.00 80.94 90 SER A O 1
ATOM 715 N N . GLU A 1 91 ? 1.342 9.088 -0.701 1.00 76.56 91 GLU A N 1
ATOM 716 C CA . GLU A 1 91 ? 0.897 10.488 -0.714 1.00 76.56 91 GLU A CA 1
ATOM 717 C C . GLU A 1 91 ? 1.845 11.424 0.052 1.00 76.56 91 GLU A C 1
ATOM 719 O O . GLU A 1 91 ? 1.728 12.644 -0.054 1.00 76.56 91 GLU A O 1
ATOM 724 N N . LEU A 1 92 ? 2.765 10.860 0.834 1.00 69.00 92 LEU A N 1
ATOM 725 C CA . LEU A 1 92 ? 3.748 11.576 1.636 1.00 69.00 92 LEU A CA 1
ATOM 726 C C . LEU A 1 92 ? 5.065 11.811 0.877 1.00 69.00 92 LEU A C 1
ATOM 728 O O . LEU A 1 92 ? 5.874 12.629 1.314 1.00 69.00 92 LEU A O 1
ATOM 732 N N . ASN A 1 93 ? 5.248 11.200 -0.303 1.00 69.19 93 ASN A N 1
ATOM 733 C CA . ASN A 1 93 ? 6.373 11.477 -1.201 1.00 69.19 93 ASN A CA 1
ATOM 734 C C . ASN A 1 93 ? 6.099 12.669 -2.146 1.00 69.19 93 ASN A C 1
ATOM 736 O O . ASN A 1 93 ? 6.474 12.658 -3.314 1.00 69.19 93 ASN A O 1
ATOM 740 N N . GLN A 1 94 ? 5.417 13.714 -1.663 1.00 60.78 94 GLN A N 1
ATOM 741 C CA . GLN A 1 94 ? 5.053 14.880 -2.488 1.00 60.78 94 GLN A CA 1
ATOM 742 C C . GLN A 1 94 ? 6.247 15.754 -2.895 1.00 60.78 94 GLN A C 1
ATOM 744 O O . GLN A 1 94 ? 6.160 16.474 -3.885 1.00 60.78 94 GLN A O 1
ATOM 749 N N . ASP A 1 95 ? 7.370 15.663 -2.179 1.00 57.91 95 ASP A N 1
ATOM 750 C CA . ASP A 1 95 ? 8.497 16.578 -2.377 1.00 57.91 95 ASP A CA 1
ATOM 751 C C . ASP A 1 95 ? 9.719 15.943 -3.070 1.00 57.91 95 ASP A C 1
ATOM 753 O O . ASP A 1 95 ? 10.766 16.589 -3.129 1.00 57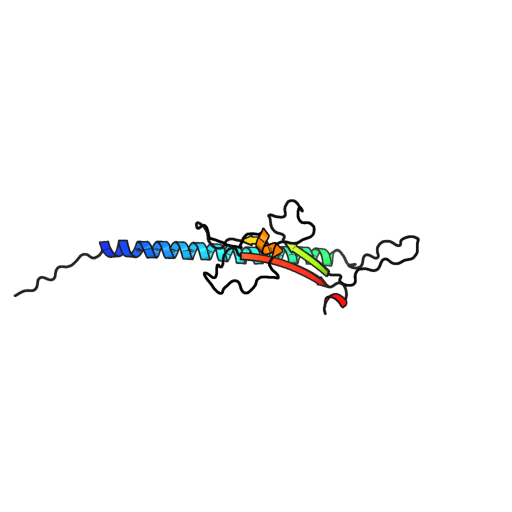.91 95 ASP A O 1
ATOM 757 N N . ASN A 1 96 ? 9.653 14.693 -3.564 1.00 57.78 96 ASN A N 1
ATOM 758 C CA . ASN A 1 96 ? 10.806 13.972 -4.152 1.00 57.78 96 ASN A CA 1
ATOM 759 C C . ASN A 1 96 ? 12.088 14.019 -3.279 1.00 57.78 96 ASN A C 1
ATOM 761 O O . ASN A 1 96 ? 13.202 13.799 -3.760 1.00 57.78 96 ASN A O 1
ATOM 765 N N . ARG A 1 97 ? 11.958 14.308 -1.974 1.00 51.88 97 ARG A N 1
ATOM 766 C CA . ARG A 1 97 ? 13.084 14.578 -1.056 1.00 51.88 97 ARG A CA 1
ATOM 767 C C . ARG A 1 97 ? 13.970 13.357 -0.813 1.00 51.88 97 ARG A C 1
ATOM 769 O O . ARG A 1 97 ? 15.045 13.501 -0.239 1.00 51.88 97 ARG A O 1
ATOM 776 N N . LEU A 1 98 ? 13.519 12.176 -1.227 1.00 52.81 98 LEU A N 1
ATOM 777 C CA . LEU A 1 98 ? 14.157 10.886 -0.971 1.00 52.81 98 LEU A CA 1
ATOM 778 C C . LEU A 1 98 ? 14.677 10.195 -2.252 1.00 52.81 98 LEU A C 1
ATOM 780 O O . LEU A 1 98 ? 15.120 9.051 -2.183 1.00 52.81 98 LEU A O 1
ATOM 784 N N . GLY A 1 99 ? 14.693 10.893 -3.397 1.00 55.91 99 GLY A N 1
ATOM 785 C CA . GLY A 1 99 ? 15.178 10.364 -4.681 1.00 55.91 99 GLY A CA 1
ATOM 786 C C . GLY A 1 99 ? 14.162 9.477 -5.415 1.00 55.91 99 GLY A C 1
ATOM 787 O O . GLY A 1 99 ? 12.991 9.455 -5.053 1.00 55.91 99 GLY A O 1
ATOM 788 N N . ASP A 1 100 ? 14.618 8.729 -6.429 1.00 57.69 100 ASP A N 1
ATOM 789 C CA . ASP A 1 100 ? 13.813 7.815 -7.277 1.00 57.69 100 ASP A CA 1
ATOM 790 C C . ASP A 1 100 ? 13.273 6.564 -6.529 1.00 57.69 100 ASP A C 1
ATOM 792 O O . ASP A 1 100 ? 12.962 5.535 -7.136 1.00 57.69 100 ASP A O 1
ATOM 796 N N . ALA A 1 101 ? 13.201 6.603 -5.196 1.00 66.88 101 ALA A N 1
ATOM 797 C CA . ALA A 1 101 ? 12.707 5.505 -4.376 1.00 66.88 101 ALA A CA 1
ATOM 798 C C . ALA A 1 101 ? 11.173 5.525 -4.318 1.00 66.88 101 ALA A C 1
ATOM 800 O O . ALA A 1 101 ? 10.566 6.561 -4.072 1.00 66.88 101 ALA A O 1
ATOM 801 N N . THR A 1 102 ? 10.554 4.361 -4.525 1.00 71.81 102 THR A N 1
ATOM 802 C CA . THR A 1 102 ? 9.096 4.187 -4.450 1.00 71.81 102 THR A CA 1
ATOM 803 C C . THR A 1 102 ? 8.704 3.720 -3.052 1.00 71.81 102 THR A C 1
ATOM 805 O O . THR A 1 102 ? 9.287 2.766 -2.531 1.00 71.81 102 THR A O 1
ATOM 808 N N . PHE A 1 103 ? 7.721 4.379 -2.436 1.00 78.12 103 PHE A N 1
ATOM 809 C CA . PHE A 1 103 ? 7.287 4.088 -1.072 1.00 78.12 103 PHE A CA 1
ATOM 810 C C . PHE A 1 103 ? 5.889 3.472 -1.034 1.00 78.12 103 PHE A C 1
ATOM 812 O O . PHE A 1 103 ? 5.015 3.769 -1.849 1.00 78.12 103 PHE A O 1
ATOM 819 N N . ALA A 1 104 ? 5.669 2.590 -0.059 1.00 81.31 104 ALA A N 1
ATOM 820 C CA . ALA A 1 104 ? 4.366 1.977 0.150 1.00 81.31 104 ALA A CA 1
ATOM 821 C C . ALA A 1 104 ? 3.382 2.990 0.755 1.00 81.31 104 ALA A C 1
ATOM 823 O O . ALA A 1 104 ? 3.693 3.669 1.732 1.00 81.31 104 ALA A O 1
ATOM 824 N N . THR A 1 105 ? 2.163 3.036 0.220 1.00 84.00 105 THR A N 1
ATOM 825 C CA . THR A 1 105 ? 1.062 3.813 0.808 1.00 84.00 105 THR A CA 1
ATOM 826 C C . THR A 1 105 ? 0.641 3.216 2.154 1.00 84.00 105 THR A C 1
ATOM 828 O O . THR A 1 105 ? 0.544 1.993 2.301 1.00 84.00 105 THR A O 1
ATOM 831 N N . THR A 1 106 ? 0.363 4.068 3.143 1.00 84.19 106 THR A N 1
ATOM 832 C CA . THR A 1 106 ? -0.078 3.646 4.483 1.00 84.19 106 THR A CA 1
ATOM 833 C C . THR A 1 106 ? -1.580 3.780 4.648 1.00 84.19 106 THR A C 1
ATOM 835 O O . THR A 1 106 ? -2.180 4.778 4.244 1.00 84.19 106 THR A O 1
ATOM 838 N N . ARG A 1 107 ? -2.217 2.787 5.275 1.00 85.25 107 ARG A N 1
ATOM 839 C CA . ARG A 1 107 ? -3.649 2.822 5.598 1.00 85.25 107 ARG A CA 1
ATOM 840 C C . ARG A 1 107 ? -3.910 2.281 6.997 1.00 85.25 107 ARG A C 1
ATOM 842 O O . ARG A 1 107 ? -3.525 1.166 7.338 1.00 85.25 107 ARG A O 1
ATOM 849 N N . ASN A 1 108 ? -4.603 3.068 7.811 1.00 83.94 108 ASN A N 1
ATOM 850 C CA . ASN A 1 108 ? -4.992 2.657 9.156 1.00 83.94 108 ASN A CA 1
ATOM 851 C C . ASN A 1 108 ? -6.234 1.764 9.103 1.00 83.94 108 ASN A C 1
ATOM 853 O O . ASN A 1 108 ? -7.223 2.119 8.467 1.00 83.94 108 ASN A O 1
ATOM 857 N N . ILE A 1 109 ? -6.192 0.629 9.807 1.00 82.56 109 ILE A N 1
ATOM 858 C CA . ILE A 1 109 ? -7.349 -0.273 9.928 1.00 82.56 109 ILE A CA 1
ATOM 859 C C . ILE A 1 109 ? -8.193 0.090 11.149 1.00 82.56 109 ILE A C 1
ATOM 861 O O . ILE A 1 109 ? -9.412 -0.051 11.132 1.00 82.56 109 ILE A O 1
ATOM 865 N N . ALA A 1 110 ?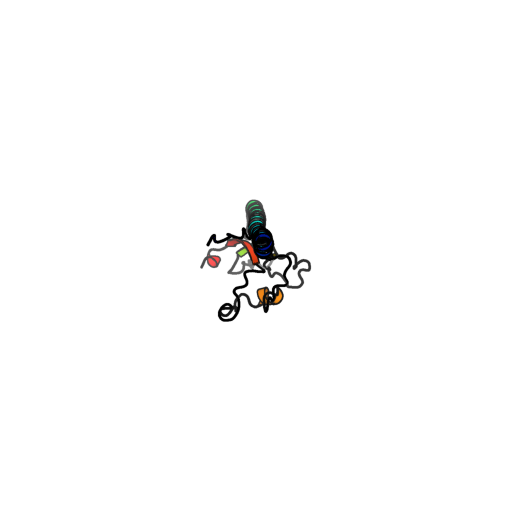 -7.562 0.570 12.224 1.00 78.44 110 ALA A N 1
ATOM 866 C CA . ALA A 1 110 ? -8.299 1.004 13.401 1.00 78.44 110 ALA A CA 1
ATOM 867 C C . ALA A 1 110 ? -8.481 2.521 13.422 1.00 78.44 110 ALA A C 1
ATOM 869 O O . ALA A 1 110 ? -7.515 3.275 13.304 1.00 78.44 110 ALA A O 1
ATOM 870 N N . PHE A 1 111 ? -9.715 2.953 13.669 1.00 72.69 111 PHE A N 1
ATOM 871 C CA . PHE A 1 111 ? -10.071 4.353 13.871 1.00 72.69 111 PHE A CA 1
ATOM 872 C C . PHE A 1 111 ? -10.341 4.627 15.354 1.00 72.69 111 PHE A C 1
ATOM 874 O O . PHE A 1 111 ? -10.830 3.761 16.076 1.00 72.69 111 PHE A O 1
ATOM 881 N N . GLY A 1 112 ? -10.011 5.831 15.826 1.00 66.19 112 GLY A N 1
ATOM 882 C CA . GLY A 1 112 ? -10.365 6.280 17.180 1.00 66.19 112 GLY A CA 1
ATOM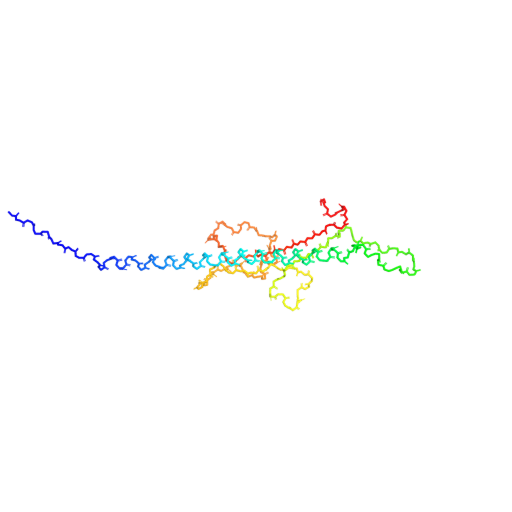 883 C C . GLY A 1 112 ? -9.504 5.738 18.329 1.00 66.19 112 GLY A C 1
ATOM 884 O O . GLY A 1 112 ? -9.769 6.071 19.481 1.00 66.19 112 GLY A O 1
ATOM 885 N N . ARG A 1 113 ? -8.448 4.960 18.054 1.00 66.69 113 ARG A N 1
ATOM 886 C CA . ARG A 1 113 ? -7.447 4.551 19.056 1.00 66.69 113 ARG A CA 1
ATOM 887 C C . ARG A 1 113 ? -6.035 4.888 18.590 1.00 66.69 113 ARG A C 1
ATOM 889 O O . ARG A 1 113 ? -5.697 4.653 17.433 1.00 66.69 113 ARG A O 1
ATOM 896 N N . LYS A 1 114 ? -5.202 5.406 19.496 1.00 59.72 114 LYS A N 1
ATOM 897 C CA . LYS A 1 114 ? -3.753 5.478 19.273 1.00 59.72 114 LYS A CA 1
ATOM 898 C C . LYS A 1 114 ? -3.201 4.070 19.453 1.00 59.72 114 LYS A C 1
ATOM 900 O O . LYS A 1 114 ? -3.215 3.547 20.562 1.00 59.72 114 LYS A O 1
ATOM 905 N N . ILE A 1 115 ? -2.788 3.443 18.359 1.00 61.03 115 ILE A N 1
ATOM 906 C CA . ILE A 1 115 ? -2.081 2.165 18.417 1.00 61.03 115 ILE A CA 1
ATOM 907 C C . ILE A 1 115 ? -0.636 2.484 18.796 1.00 61.03 115 ILE A C 1
ATOM 909 O O . ILE A 1 115 ? -0.036 3.395 18.221 1.00 61.03 115 ILE A O 1
ATOM 913 N N . ALA A 1 116 ? -0.104 1.794 19.803 1.00 54.22 116 ALA A N 1
ATOM 914 C CA . ALA A 1 116 ? 1.269 1.965 20.254 1.00 54.22 116 ALA A CA 1
ATOM 915 C C . ALA A 1 116 ? 2.216 1.274 19.267 1.00 54.22 116 ALA A C 1
ATOM 917 O O . ALA A 1 116 ? 2.811 0.248 19.571 1.00 54.22 116 ALA A O 1
ATOM 918 N N . SER A 1 117 ? 2.363 1.849 18.076 1.00 55.69 117 SER A N 1
ATOM 919 C CA . SER A 1 117 ? 3.200 1.271 17.040 1.00 55.69 117 SER A CA 1
ATOM 920 C C . SER A 1 117 ? 4.675 1.578 17.304 1.00 55.69 117 SER A C 1
ATOM 922 O O . SER A 1 117 ? 5.283 2.457 16.685 1.00 55.69 117 SER A O 1
ATOM 924 N N . SER A 1 118 ? 5.267 0.860 18.251 1.00 49.75 118 SER A N 1
ATOM 925 C CA . SER A 1 118 ? 6.717 0.726 18.323 1.00 49.75 118 SER A CA 1
ATOM 926 C C . SER A 1 118 ? 7.168 0.139 16.982 1.00 49.75 118 SER A C 1
ATOM 928 O O . SER A 1 118 ? 6.961 -1.047 16.758 1.00 49.75 118 SER A O 1
ATOM 930 N N . GLN A 1 119 ? 7.765 0.958 16.105 1.00 51.38 119 GLN A N 1
ATOM 931 C CA . GLN A 1 119 ? 8.306 0.563 14.789 1.00 51.38 119 GLN A CA 1
ATOM 932 C C . GLN A 1 119 ? 7.317 0.449 13.605 1.00 51.38 119 GLN A C 1
ATOM 934 O O . GLN A 1 119 ? 7.643 -0.201 12.615 1.00 51.38 119 GLN A O 1
ATOM 939 N N . ALA A 1 120 ? 6.149 1.109 13.643 1.00 58.44 120 ALA A N 1
ATOM 940 C CA . ALA A 1 120 ? 5.318 1.312 12.435 1.00 58.44 120 ALA A CA 1
ATOM 941 C C . ALA A 1 120 ? 5.331 2.762 11.925 1.00 58.44 120 ALA A C 1
ATOM 943 O O . ALA A 1 120 ? 4.369 3.229 11.315 1.00 58.44 120 ALA A O 1
ATOM 944 N N . SER A 1 121 ? 6.418 3.492 12.189 1.00 64.12 121 SER A N 1
ATOM 945 C CA . SER A 1 121 ? 6.666 4.746 11.485 1.00 64.12 121 SER A CA 1
ATOM 946 C C . SER A 1 121 ? 7.100 4.447 10.052 1.00 64.12 121 SER A C 1
ATOM 948 O O . SER A 1 121 ? 7.870 3.524 9.799 1.00 64.12 121 SER A O 1
ATOM 950 N N . GLU A 1 122 ? 6.634 5.259 9.111 1.00 66.00 122 GLU A N 1
ATOM 951 C CA . GLU A 1 122 ? 6.969 5.159 7.683 1.00 66.00 122 GLU A CA 1
ATOM 952 C C . GLU A 1 122 ? 8.469 5.193 7.414 1.00 66.00 122 GLU A C 1
ATOM 954 O O . GLU A 1 122 ? 8.972 4.419 6.603 1.00 66.00 122 GLU A O 1
ATOM 959 N N . SER A 1 123 ? 9.204 5.997 8.180 1.00 68.62 123 SER A N 1
ATOM 960 C CA . SER A 1 123 ? 10.664 6.030 8.122 1.00 68.62 123 SER A CA 1
ATOM 961 C C . SER A 1 123 ? 11.318 4.697 8.498 1.00 68.62 123 SER A C 1
ATOM 963 O O . SER A 1 123 ? 12.331 4.341 7.903 1.00 68.62 123 SER A O 1
ATOM 965 N N . ASP A 1 124 ? 10.756 3.946 9.453 1.00 69.69 124 ASP A N 1
ATOM 966 C CA . ASP A 1 124 ? 11.308 2.648 9.861 1.00 69.69 124 ASP A CA 1
ATOM 967 C C . ASP A 1 124 ? 10.922 1.555 8.863 1.00 69.69 124 ASP A C 1
ATOM 969 O O . ASP A 1 124 ? 11.768 0.750 8.474 1.00 69.69 124 ASP A O 1
ATOM 973 N N . HIS A 1 125 ? 9.669 1.564 8.391 1.00 72.62 125 HIS A N 1
ATOM 974 C CA . HIS A 1 125 ? 9.195 0.616 7.385 1.00 72.62 125 HIS A CA 1
ATOM 975 C C . HIS A 1 125 ? 10.018 0.712 6.096 1.00 72.62 125 HIS A C 1
ATOM 977 O O . HIS A 1 125 ? 10.495 -0.299 5.595 1.00 72.62 125 HIS A O 1
ATOM 983 N N . ASN A 1 126 ? 10.257 1.920 5.586 1.00 69.75 126 ASN A N 1
ATOM 984 C CA . ASN A 1 126 ? 10.906 2.098 4.287 1.00 69.75 126 ASN A CA 1
ATOM 985 C C . ASN A 1 126 ? 12.413 1.785 4.298 1.00 69.75 126 ASN A C 1
ATOM 987 O O . ASN A 1 126 ? 12.976 1.473 3.252 1.00 69.75 126 ASN A O 1
ATOM 991 N N . VAL A 1 127 ? 13.065 1.834 5.465 1.00 70.81 127 VAL A N 1
ATOM 992 C CA . VAL A 1 127 ? 14.506 1.556 5.605 1.00 70.81 127 VAL A CA 1
ATOM 993 C C . VAL A 1 127 ? 14.770 0.108 6.025 1.00 70.81 127 VAL A C 1
ATOM 995 O O . VAL A 1 127 ? 15.702 -0.519 5.526 1.00 70.81 127 VAL A O 1
ATOM 998 N N . ASN A 1 128 ? 13.943 -0.451 6.913 1.00 67.38 128 ASN A N 1
ATOM 999 C CA . ASN A 1 128 ? 14.197 -1.745 7.552 1.00 67.38 128 ASN A CA 1
ATOM 1000 C C . ASN A 1 128 ? 13.311 -2.890 7.029 1.00 67.38 128 ASN A C 1
ATOM 1002 O O . ASN A 1 128 ? 13.298 -3.964 7.632 1.00 67.38 128 ASN A O 1
ATOM 1006 N N . ILE A 1 129 ? 12.603 -2.714 5.904 1.00 67.44 129 ILE A N 1
ATOM 1007 C CA . ILE A 1 129 ? 11.714 -3.748 5.334 1.00 67.44 129 ILE A CA 1
ATOM 1008 C C . ILE A 1 129 ? 12.431 -5.073 5.030 1.00 67.44 129 ILE A C 1
ATOM 1010 O O . ILE A 1 129 ? 11.865 -6.149 5.216 1.00 67.44 129 ILE A O 1
ATOM 1014 N N . TYR A 1 130 ? 13.699 -5.015 4.620 1.00 62.84 130 TYR A N 1
ATOM 1015 C CA . TYR A 1 130 ? 14.493 -6.200 4.275 1.00 62.84 130 TYR A CA 1
ATOM 1016 C C . TYR A 1 130 ? 15.192 -6.842 5.483 1.00 62.84 130 TYR A C 1
ATOM 1018 O O . TYR A 1 130 ? 15.761 -7.925 5.366 1.00 62.84 130 TYR A O 1
ATOM 1026 N N . THR A 1 131 ? 15.148 -6.193 6.650 1.00 63.97 131 THR A N 1
ATOM 1027 C CA . THR A 1 131 ? 15.816 -6.629 7.888 1.00 63.97 131 THR A CA 1
ATOM 1028 C C . THR A 1 131 ? 14.826 -6.891 9.022 1.00 63.97 131 THR A C 1
ATOM 1030 O O . THR A 1 131 ? 15.217 -6.926 10.191 1.00 63.97 131 THR A O 1
ATOM 1033 N N . ILE A 1 132 ? 13.544 -7.120 8.700 1.00 60.38 132 ILE A N 1
ATOM 1034 C CA . ILE A 1 132 ? 12.493 -7.456 9.670 1.00 60.38 132 ILE A CA 1
ATOM 1035 C C . ILE A 1 132 ? 12.786 -8.837 10.288 1.00 60.38 132 ILE A C 1
ATOM 1037 O O . ILE A 1 132 ? 12.218 -9.862 9.913 1.00 60.38 132 ILE A O 1
ATOM 1041 N N . ALA A 1 133 ? 13.690 -8.885 11.267 1.00 55.38 133 ALA A N 1
ATOM 1042 C CA . ALA A 1 133 ? 13.898 -10.047 12.118 1.00 55.38 133 ALA A CA 1
ATOM 1043 C C . ALA A 1 133 ? 12.569 -10.371 12.808 1.00 55.38 133 ALA A C 1
ATOM 1045 O O . ALA A 1 133 ? 12.026 -9.496 13.471 1.00 55.38 133 ALA A O 1
ATOM 1046 N N . GLY A 1 134 ? 12.051 -11.596 12.625 1.00 54.81 134 GLY A N 1
ATOM 1047 C CA . GLY A 1 134 ? 10.712 -12.066 13.024 1.00 54.81 134 GLY A CA 1
ATOM 1048 C C . GLY A 1 134 ? 10.010 -11.246 14.116 1.00 54.81 134 GLY A C 1
ATOM 1049 O O . GLY A 1 134 ? 10.019 -11.631 15.289 1.00 54.81 134 GLY A O 1
ATOM 1050 N N . ARG A 1 135 ? 9.377 -10.131 13.717 1.00 55.00 135 ARG A N 1
ATOM 1051 C CA . ARG A 1 135 ? 8.820 -9.077 14.592 1.00 55.00 135 ARG A CA 1
ATOM 1052 C C . ARG A 1 135 ? 7.487 -9.479 15.243 1.00 55.00 135 ARG A C 1
ATOM 1054 O O . ARG A 1 135 ? 6.589 -8.667 15.368 1.00 55.00 135 ARG A O 1
ATOM 1061 N N . ASN A 1 136 ? 7.346 -10.735 15.672 1.00 52.25 136 ASN A N 1
ATOM 1062 C CA . ASN A 1 136 ? 6.097 -11.249 16.256 1.00 52.25 136 ASN A CA 1
ATOM 1063 C C . ASN A 1 136 ? 6.267 -12.131 17.503 1.00 52.25 136 ASN A C 1
ATOM 1065 O O . ASN A 1 136 ? 5.295 -12.721 17.964 1.00 52.25 136 ASN A O 1
ATOM 1069 N N . ARG A 1 137 ? 7.464 -12.257 18.093 1.00 49.66 137 ARG A N 1
ATOM 1070 C CA . ARG A 1 137 ? 7.651 -13.223 19.197 1.00 49.66 137 ARG A CA 1
ATOM 1071 C C . ARG A 1 137 ? 7.323 -12.726 20.605 1.00 49.66 137 ARG A C 1
ATOM 1073 O O . ARG A 1 137 ? 7.203 -13.568 21.488 1.00 49.66 137 ARG A O 1
ATOM 1080 N N . LYS A 1 138 ? 7.153 -11.424 20.854 1.00 47.19 138 LYS A N 1
ATOM 1081 C CA . LYS A 1 138 ? 6.855 -10.921 22.210 1.00 47.19 138 LYS A CA 1
ATOM 1082 C C . LYS A 1 138 ? 6.024 -9.631 22.185 1.00 47.19 138 LYS A C 1
ATOM 1084 O O . LYS A 1 138 ? 6.591 -8.560 22.343 1.00 47.19 138 LYS A O 1
ATOM 1089 N N . GLY A 1 139 ? 4.698 -9.722 22.025 1.00 47.97 139 GLY A N 1
ATOM 1090 C CA . GLY A 1 139 ? 3.823 -8.684 22.604 1.00 47.97 139 GLY A CA 1
ATOM 1091 C C . GLY A 1 139 ? 2.625 -8.154 21.816 1.00 47.97 139 GLY A C 1
ATOM 1092 O O . GLY A 1 139 ? 1.868 -7.394 22.403 1.00 47.97 139 GLY A O 1
ATOM 1093 N N . GLY A 1 140 ? 2.386 -8.548 20.565 1.00 49.28 140 GLY A N 1
ATOM 1094 C CA . GLY A 1 140 ? 1.158 -8.139 19.874 1.00 49.28 140 GLY A CA 1
ATOM 1095 C C . GLY A 1 140 ? 1.330 -8.106 18.368 1.00 49.28 140 GLY A C 1
ATOM 1096 O O . GLY A 1 140 ? 2.074 -7.287 17.846 1.00 49.28 140 GLY A O 1
ATOM 1097 N N . VAL A 1 141 ? 0.649 -9.011 17.670 1.00 53.19 141 VAL A N 1
ATOM 1098 C CA . VAL A 1 141 ? 0.528 -8.950 16.212 1.00 53.19 141 VAL A CA 1
ATOM 1099 C C . VAL A 1 141 ? -0.406 -7.782 15.903 1.00 53.19 141 VAL A C 1
ATOM 1101 O O . VAL A 1 141 ? -1.626 -7.905 16.017 1.00 53.19 141 VAL A O 1
ATOM 1104 N N . GLU A 1 142 ? 0.157 -6.620 15.592 1.00 63.03 142 GLU A N 1
ATOM 1105 C CA . GLU A 1 142 ? -0.621 -5.429 15.257 1.00 63.03 142 GLU A CA 1
ATOM 1106 C C . GLU A 1 142 ? -0.885 -5.399 13.749 1.00 63.03 142 GLU A C 1
ATOM 1108 O O . GLU A 1 142 ? 0.027 -5.297 12.936 1.00 63.03 142 GLU A O 1
ATOM 1113 N N . ALA A 1 143 ? -2.156 -5.500 13.359 1.00 66.94 143 ALA A N 1
ATOM 1114 C CA . ALA A 1 143 ? -2.575 -5.502 11.955 1.00 66.94 143 ALA A CA 1
ATOM 1115 C C . ALA A 1 143 ? -2.669 -4.090 11.332 1.00 66.94 143 ALA A C 1
ATOM 1117 O O . ALA A 1 143 ? -3.183 -3.944 10.228 1.00 66.94 143 ALA A O 1
ATOM 1118 N N . SER A 1 144 ? -2.255 -3.034 12.041 1.00 72.62 144 SER A N 1
ATOM 1119 C CA . SER A 1 144 ? -2.415 -1.638 11.616 1.00 72.62 144 SER A CA 1
ATOM 1120 C C . SER A 1 144 ? -1.187 -0.812 12.011 1.00 72.62 144 SER A C 1
ATOM 1122 O O . SER A 1 144 ? -0.779 -0.905 13.167 1.00 72.62 144 SER A O 1
ATOM 1124 N N . PRO A 1 145 ? -0.660 0.057 11.128 1.00 78.56 145 PRO A N 1
ATOM 1125 C CA . PRO A 1 145 ? -1.129 0.332 9.766 1.00 78.56 145 PRO A CA 1
ATOM 1126 C C . PRO A 1 145 ? -0.833 -0.808 8.780 1.00 78.56 145 PRO A C 1
ATOM 1128 O O . PRO A 1 145 ? 0.114 -1.573 8.952 1.00 78.56 145 PRO A O 1
ATOM 1131 N N . ALA A 1 146 ? -1.653 -0.898 7.734 1.00 82.31 146 ALA A N 1
ATOM 1132 C CA . ALA A 1 146 ? -1.378 -1.712 6.560 1.00 82.31 146 ALA A CA 1
ATOM 1133 C C . ALA A 1 146 ? -0.549 -0.910 5.550 1.00 82.31 146 ALA A C 1
ATOM 1135 O O . ALA A 1 146 ? -0.815 0.272 5.315 1.00 82.31 146 ALA A O 1
ATOM 1136 N N . TRP A 1 147 ? 0.418 -1.585 4.935 1.00 83.31 147 TRP A N 1
ATOM 1137 C CA . TRP A 1 147 ? 1.305 -1.030 3.918 1.00 83.31 147 TRP A CA 1
ATOM 1138 C C . TRP A 1 147 ? 0.939 -1.637 2.572 1.00 83.31 147 TRP A C 1
ATOM 1140 O O . TRP A 1 147 ? 0.901 -2.860 2.430 1.00 83.31 147 TRP A O 1
ATOM 1150 N N . ILE A 1 148 ? 0.634 -0.790 1.593 1.00 85.44 148 ILE A N 1
ATOM 1151 C CA . ILE A 1 148 ? 0.228 -1.216 0.257 1.00 85.44 148 ILE A CA 1
ATOM 1152 C C . ILE A 1 148 ? 1.212 -0.640 -0.753 1.00 85.44 148 ILE A C 1
ATOM 1154 O O . ILE A 1 148 ? 1.259 0.571 -0.978 1.00 85.44 148 ILE A O 1
ATOM 1158 N N . MET A 1 149 ? 1.949 -1.534 -1.402 1.00 85.81 149 MET A N 1
ATOM 1159 C CA . MET A 1 149 ? 2.762 -1.231 -2.571 1.00 85.81 149 MET A CA 1
ATOM 1160 C C . MET A 1 149 ? 2.243 -2.073 -3.728 1.00 85.81 149 MET A C 1
ATOM 1162 O O . MET A 1 149 ? 2.219 -3.300 -3.650 1.00 85.81 149 MET A O 1
ATOM 1166 N N . VAL A 1 150 ? 1.793 -1.411 -4.789 1.00 87.25 150 VAL A N 1
ATOM 1167 C CA . VAL A 1 150 ? 1.352 -2.084 -6.009 1.00 87.25 150 VAL A CA 1
ATOM 1168 C C . VAL A 1 150 ? 2.124 -1.503 -7.170 1.00 87.25 150 VAL A C 1
ATOM 1170 O O . VAL A 1 150 ? 2.198 -0.283 -7.327 1.00 87.25 150 VAL A O 1
ATOM 1173 N N . GLY A 1 151 ? 2.674 -2.383 -7.995 1.00 87.50 151 GLY A N 1
ATOM 1174 C CA . GLY A 1 151 ? 3.301 -1.974 -9.230 1.00 87.50 151 GLY A CA 1
ATOM 1175 C C . GLY A 1 151 ? 3.213 -3.034 -10.306 1.00 87.50 151 GLY A C 1
ATOM 1176 O O . GLY A 1 151 ? 3.083 -4.227 -10.036 1.00 87.50 151 GLY A O 1
ATOM 1177 N N . TYR A 1 152 ? 3.272 -2.552 -11.537 1.00 86.12 152 TYR A N 1
ATOM 1178 C CA . TYR A 1 152 ? 3.293 -3.353 -12.746 1.00 86.12 152 TYR A CA 1
ATOM 1179 C C . TYR A 1 152 ? 4.543 -3.003 -13.523 1.00 86.12 152 TYR A C 1
ATOM 1181 O O . TYR A 1 152 ? 4.905 -1.834 -13.654 1.00 86.12 152 TYR A O 1
ATOM 1189 N N . GLY A 1 153 ? 5.204 -4.016 -14.058 1.00 80.25 153 GLY A N 1
ATOM 1190 C CA . GLY A 1 153 ? 6.379 -3.796 -14.870 1.00 80.25 153 GLY A CA 1
ATOM 1191 C C . GLY A 1 153 ? 6.550 -4.850 -15.931 1.00 80.25 153 GLY A C 1
ATOM 1192 O O . GLY A 1 153 ? 5.923 -5.908 -15.896 1.00 80.25 153 GLY A O 1
ATOM 1193 N N . ILE A 1 154 ? 7.417 -4.520 -16.875 1.00 79.00 154 ILE A N 1
ATOM 1194 C CA . ILE A 1 154 ? 7.885 -5.441 -17.894 1.00 79.00 154 ILE A CA 1
ATOM 1195 C C . ILE A 1 154 ? 9.404 -5.512 -17.826 1.00 79.00 154 ILE A C 1
ATOM 1197 O O . ILE A 1 154 ? 10.102 -4.504 -17.663 1.00 79.00 154 ILE A O 1
ATOM 1201 N N . CYS A 1 155 ? 9.885 -6.737 -17.940 1.00 75.81 155 CYS A N 1
ATOM 1202 C CA . CYS A 1 155 ? 11.283 -7.041 -18.132 1.00 75.81 155 CYS A CA 1
ATOM 1203 C C . CYS A 1 155 ? 11.606 -6.842 -19.621 1.00 75.81 155 CYS A C 1
ATOM 1205 O O . CYS A 1 155 ? 10.998 -7.474 -20.484 1.00 75.81 155 CYS A O 1
ATOM 1207 N N . ILE A 1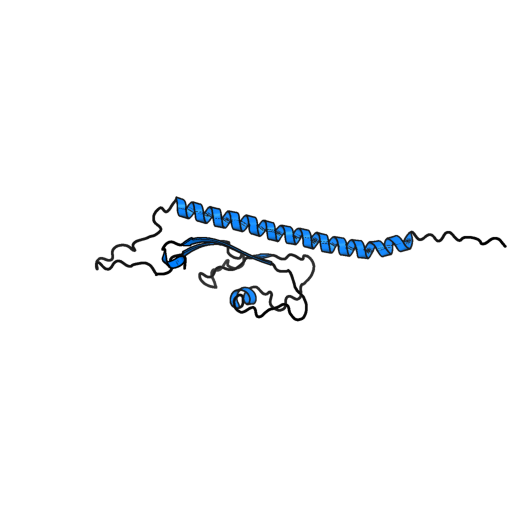 156 ? 12.501 -5.900 -19.930 1.00 74.56 156 ILE A N 1
ATOM 1208 C CA . ILE A 1 156 ? 12.788 -5.475 -21.312 1.00 74.56 156 ILE A CA 1
ATOM 1209 C C . ILE A 1 156 ? 13.785 -6.426 -21.996 1.00 74.56 156 ILE A C 1
ATOM 1211 O O . ILE A 1 156 ? 13.782 -6.551 -23.217 1.00 74.56 156 ILE A O 1
ATOM 1215 N N . ASN A 1 157 ? 14.634 -7.114 -21.228 1.00 65.19 157 ASN A N 1
ATOM 1216 C CA . ASN A 1 157 ? 15.670 -8.012 -21.745 1.00 65.19 157 ASN A CA 1
ATOM 1217 C C . ASN A 1 157 ? 15.568 -9.385 -21.069 1.00 65.19 157 ASN A C 1
ATOM 1219 O O . ASN A 1 157 ? 15.251 -9.457 -19.896 1.00 65.19 157 ASN A O 1
ATOM 1223 N N . SER A 1 158 ? 15.921 -10.482 -21.735 1.00 63.44 158 SER A N 1
ATOM 1224 C CA . SER A 1 158 ? 15.894 -11.828 -21.136 1.00 63.44 158 SER A CA 1
ATOM 1225 C C . SER A 1 158 ? 16.699 -11.957 -19.833 1.00 63.44 158 SER A C 1
ATOM 1227 O O . SER A 1 158 ? 16.452 -12.864 -19.053 1.00 63.44 158 SER A O 1
ATOM 1229 N N . LYS A 1 159 ? 17.637 -11.037 -19.572 1.00 64.62 159 LYS A N 1
ATOM 1230 C CA . LYS A 1 159 ? 18.469 -11.000 -18.359 1.00 64.62 159 LYS A CA 1
ATOM 1231 C C . LYS A 1 159 ? 17.764 -10.533 -17.078 1.00 64.62 159 LYS A C 1
ATOM 1233 O O . LYS A 1 159 ? 18.364 -10.643 -16.019 1.00 64.62 159 LYS A O 1
ATOM 1238 N N . CYS A 1 160 ? 16.551 -9.978 -17.143 1.00 64.69 160 CYS A N 1
ATOM 1239 C CA . CYS A 1 160 ? 15.812 -9.561 -15.940 1.00 64.69 160 CYS A CA 1
ATOM 1240 C C . CYS A 1 160 ? 14.798 -10.597 -15.423 1.00 64.69 160 CYS A C 1
ATOM 1242 O O . CYS A 1 160 ? 14.041 -10.281 -14.507 1.00 64.69 160 CYS A O 1
ATOM 1244 N N . GLY A 1 161 ? 14.765 -11.800 -16.008 1.00 56.34 161 GLY A N 1
ATOM 1245 C CA . GLY A 1 161 ? 13.846 -12.881 -15.635 1.00 56.34 161 GLY A CA 1
ATOM 1246 C C . GLY A 1 161 ? 14.477 -14.071 -14.900 1.00 56.34 161 GLY A C 1
ATOM 1247 O O . GLY A 1 161 ? 13.742 -15.020 -14.642 1.00 56.34 161 GLY A O 1
ATOM 1248 N N . ASP A 1 162 ? 15.780 -14.020 -14.592 1.00 52.09 162 ASP A N 1
ATOM 1249 C CA . ASP A 1 162 ? 16.521 -15.043 -13.826 1.00 52.09 162 ASP A CA 1
ATOM 1250 C C . ASP A 1 162 ? 16.715 -14.633 -12.356 1.00 52.09 162 ASP A C 1
ATOM 1252 O O . ASP A 1 162 ? 17.045 -13.446 -12.108 1.00 52.09 162 ASP A O 1
#

Radius of gyration: 27.5 Å; chains: 1; bounding box: 78×40×88 Å

Foldseek 3Di:
DDDDDDPPPCPVVVVVVVPVVVVVVVQVVLLVVQVVVVVVVQVVQQVVQVVVAVVVCVVDVDPDPQPPDDPPRDGPDDDLFDKDKGKDAEPVCPPCPPPPDGFWHKTFSGDPDDDPPPQPDSVSCSPCVVPPPPPPDDDDDDPPTDTHIDMDMDGPDPSNPD

pLDDT: mean 71.84, std 15.17, range [42.62, 94.69]

Secondary structure (DSSP, 8-state):
---------THHHHHHHHHHHHHHHHHHHHHHHHHHHHHHHHHHHHHHHHHHHHHHHHS-S-S-------TT----PPPS--EEEEEPPPTT-TT-TT-S---PEEE-S--SS----TT-SHHHHHHHGGG---TTSSS-----SEEE--EEEEE-SGGG--